Protein AF-S3ZQI8-F1 (afdb_monomer_lite)

pLDDT: mean 77.83, std 14.08, range [47.28, 96.06]

Structure (mmCIF, N/CA/C/O backbone):
data_AF-S3ZQI8-F1
#
_entry.id   AF-S3ZQI8-F1
#
loop_
_atom_site.group_PDB
_atom_site.id
_atom_site.type_symbol
_atom_site.label_atom_id
_atom_site.label_alt_id
_atom_site.label_comp_id
_atom_site.label_asym_id
_atom_site.label_entity_id
_atom_site.label_seq_id
_atom_site.pdbx_PDB_ins_code
_atom_site.Cartn_x
_atom_site.Cartn_y
_atom_site.Cartn_z
_atom_site.occupancy
_atom_site.B_iso_or_equiv
_atom_site.auth_seq_id
_atom_site.auth_comp_id
_atom_site.auth_asym_id
_atom_site.auth_atom_id
_atom_site.pdbx_PDB_model_num
ATOM 1 N N . MET A 1 1 ? 3.360 11.296 4.839 1.00 87.81 1 MET A N 1
ATOM 2 C CA . MET A 1 1 ? 3.467 10.107 5.711 1.00 87.81 1 MET A CA 1
ATOM 3 C C . MET A 1 1 ? 3.517 10.503 7.176 1.00 87.81 1 MET A C 1
ATOM 5 O O . MET A 1 1 ? 2.787 9.906 7.948 1.00 87.81 1 MET A O 1
ATOM 9 N N . ASP A 1 2 ? 4.259 11.548 7.559 1.00 88.12 2 ASP A N 1
ATOM 10 C CA . ASP A 1 2 ? 4.270 12.065 8.942 1.00 88.12 2 ASP A CA 1
ATOM 11 C C . ASP A 1 2 ? 2.871 12.389 9.482 1.00 88.12 2 ASP A C 1
ATOM 13 O O . ASP A 1 2 ? 2.528 12.012 10.598 1.00 88.12 2 ASP A O 1
ATOM 17 N N . ASP A 1 3 ? 2.028 13.015 8.657 1.00 91.12 3 ASP A N 1
ATOM 18 C CA . ASP A 1 3 ? 0.647 13.328 9.031 1.00 91.12 3 ASP A CA 1
ATOM 19 C C . ASP A 1 3 ? -0.200 12.080 9.307 1.00 91.12 3 ASP A C 1
ATOM 21 O O . ASP A 1 3 ? -1.050 12.117 10.197 1.00 91.12 3 ASP A O 1
ATOM 25 N N . LEU A 1 4 ? 0.055 10.981 8.585 1.00 89.88 4 LEU A N 1
ATOM 26 C CA . LEU A 1 4 ? -0.624 9.698 8.775 1.00 89.88 4 LEU A CA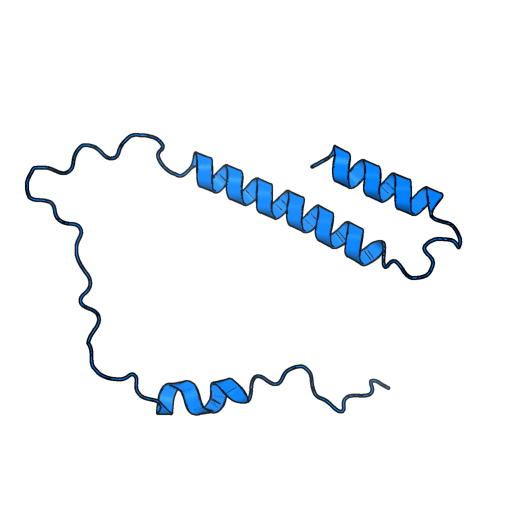 1
ATOM 27 C C . LEU A 1 4 ? -0.199 9.058 10.101 1.00 89.88 4 LEU A C 1
ATOM 29 O O . LEU A 1 4 ? -1.053 8.677 10.891 1.00 89.88 4 LEU A O 1
ATOM 33 N N . VAL A 1 5 ? 1.106 9.022 10.384 1.00 89.62 5 VAL A N 1
ATOM 34 C CA . VAL A 1 5 ? 1.638 8.517 11.663 1.00 89.62 5 VAL A CA 1
ATOM 35 C C . VAL A 1 5 ? 1.059 9.322 12.831 1.00 89.62 5 VAL A C 1
ATOM 37 O O . VAL A 1 5 ? 0.481 8.767 13.761 1.00 89.62 5 VAL A O 1
ATOM 40 N N . ARG A 1 6 ? 1.088 10.656 12.727 1.00 90.69 6 ARG A N 1
ATOM 41 C CA . ARG A 1 6 ? 0.535 11.558 13.745 1.00 90.69 6 ARG A CA 1
ATOM 42 C C . ARG A 1 6 ? -0.968 11.367 13.962 1.00 90.69 6 ARG A C 1
ATOM 44 O O . ARG A 1 6 ? -1.435 11.501 15.094 1.00 90.69 6 ARG A O 1
ATOM 51 N N . THR A 1 7 ? -1.736 11.110 12.901 1.00 92.25 7 THR A N 1
ATOM 52 C CA . THR A 1 7 ? -3.181 10.859 13.023 1.00 92.25 7 THR A CA 1
ATOM 53 C C . THR A 1 7 ? -3.465 9.488 13.620 1.00 92.25 7 THR A C 1
ATOM 55 O O . THR A 1 7 ? -4.330 9.414 14.486 1.00 92.25 7 THR A O 1
ATOM 58 N N . VAL A 1 8 ? -2.711 8.444 13.266 1.00 90.25 8 VAL A N 1
ATOM 59 C CA . VAL A 1 8 ? -2.812 7.122 13.910 1.00 90.25 8 VAL A CA 1
ATOM 60 C C . VAL A 1 8 ? -2.538 7.218 15.410 1.00 90.25 8 VAL A C 1
ATOM 62 O O . VAL A 1 8 ? -3.377 6.782 16.196 1.00 90.25 8 VAL A O 1
ATOM 65 N N . ASP A 1 9 ? -1.464 7.897 15.820 1.00 87.62 9 ASP A N 1
ATOM 66 C CA . ASP A 1 9 ? -1.159 8.102 17.242 1.00 87.62 9 ASP A CA 1
ATOM 67 C C . ASP A 1 9 ? -2.270 8.888 17.963 1.00 87.62 9 ASP A C 1
ATOM 69 O O . ASP A 1 9 ? -2.557 8.687 19.144 1.00 87.62 9 ASP A O 1
ATOM 73 N N . GLN A 1 10 ? -2.895 9.844 17.271 1.00 88.81 10 GLN A N 1
ATOM 74 C CA . GLN A 1 10 ? -3.991 10.631 17.830 1.00 88.81 10 GLN A CA 1
ATOM 75 C C . GLN A 1 10 ? -5.281 9.817 17.964 1.00 88.81 10 GLN A C 1
ATOM 77 O O . GLN A 1 10 ? -6.017 10.025 18.930 1.00 88.81 10 GLN A O 1
ATOM 82 N N . VAL A 1 11 ? -5.552 8.921 17.015 1.00 89.44 11 VAL A N 1
ATOM 83 C CA . VAL A 1 11 ? -6.689 8.001 17.064 1.00 89.44 11 VAL A CA 1
ATOM 84 C C . VAL A 1 11 ? -6.481 6.993 18.187 1.00 89.44 11 VAL A C 1
ATOM 86 O O . VAL A 1 11 ? -7.373 6.876 19.017 1.00 89.44 11 VAL A O 1
ATOM 89 N N . GLU A 1 12 ? -5.304 6.373 18.304 1.00 84.38 12 GLU A N 1
ATOM 90 C CA . GLU A 1 12 ? -4.977 5.443 19.398 1.00 84.38 12 GLU A CA 1
ATOM 91 C C . GLU A 1 12 ? -5.223 6.084 20.773 1.00 84.38 12 GLU A C 1
ATOM 93 O O . GLU A 1 12 ? -5.908 5.518 21.623 1.00 84.38 12 GLU A O 1
ATOM 98 N N . ARG A 1 13 ? -4.756 7.324 20.974 1.00 85.12 13 ARG A N 1
ATOM 99 C CA . ARG A 1 13 ? -4.958 8.053 22.238 1.00 85.12 13 ARG A CA 1
ATOM 100 C C . ARG A 1 13 ? -6.420 8.393 22.541 1.00 85.12 13 ARG A C 1
ATOM 102 O O . ARG A 1 13 ? -6.757 8.605 23.703 1.00 85.12 13 ARG A O 1
ATOM 109 N N . ARG A 1 14 ? -7.274 8.511 21.520 1.00 83.94 14 ARG A N 1
ATOM 110 C CA . ARG A 1 14 ? -8.704 8.850 21.659 1.00 83.94 14 ARG A CA 1
ATOM 111 C C . ARG A 1 14 ? -9.615 7.625 21.667 1.00 83.94 14 ARG A C 1
ATOM 113 O O . ARG A 1 14 ? -10.772 7.752 22.047 1.00 83.94 14 ARG A O 1
ATOM 120 N N . ALA A 1 15 ? -9.097 6.475 21.245 1.00 72.50 15 ALA A N 1
ATOM 121 C CA . ALA A 1 15 ? -9.875 5.331 20.799 1.00 72.50 15 ALA A CA 1
ATOM 122 C C . ALA A 1 15 ? -10.751 4.665 21.872 1.00 72.50 15 ALA A C 1
ATOM 124 O O . ALA A 1 15 ? -11.775 4.090 21.512 1.00 72.50 15 ALA A O 1
ATOM 125 N N . GLY A 1 16 ? -10.422 4.767 23.166 1.00 70.56 16 GLY A N 1
ATOM 126 C CA . GLY A 1 16 ? -11.271 4.247 24.251 1.00 70.56 16 GLY A CA 1
ATOM 127 C C . GLY A 1 16 ? -11.832 2.833 23.992 1.00 70.56 16 GLY A C 1
ATOM 128 O O . GLY A 1 16 ? -11.196 2.006 23.346 1.00 70.56 16 GLY A O 1
ATOM 129 N N . ALA A 1 17 ? -13.042 2.544 24.486 1.00 62.91 17 ALA A N 1
ATOM 130 C CA . ALA A 1 17 ? -13.717 1.255 24.278 1.00 62.91 17 ALA A CA 1
ATOM 131 C C . ALA A 1 17 ? -14.355 1.088 22.878 1.00 62.91 17 ALA A C 1
ATOM 133 O O . ALA A 1 17 ? -14.683 -0.034 22.499 1.00 62.91 17 ALA A O 1
ATOM 134 N N . GLU A 1 18 ? -14.524 2.167 22.099 1.00 66.50 18 GLU A N 1
ATOM 135 C CA . GLU A 1 18 ? -15.185 2.125 20.778 1.00 66.50 18 GLU A CA 1
ATOM 136 C C . GLU A 1 18 ? -14.376 1.368 19.716 1.00 66.50 18 GLU A C 1
ATOM 138 O O . GLU A 1 18 ? -14.932 0.876 18.737 1.00 66.50 18 GLU A O 1
ATOM 143 N N . LEU A 1 19 ? -13.067 1.228 19.924 1.00 70.38 19 LEU A N 1
ATOM 144 C CA . LEU A 1 19 ? -12.144 0.560 19.004 1.00 70.38 19 LEU A CA 1
ATOM 145 C C . LEU A 1 19 ? -11.463 -0.653 19.654 1.00 70.38 19 LEU A C 1
ATOM 147 O O . LEU A 1 19 ? -10.377 -1.044 19.237 1.00 70.38 19 LEU A O 1
ATOM 151 N N . ALA A 1 20 ? -12.107 -1.289 20.641 1.00 66.50 20 ALA A N 1
ATOM 152 C CA . ALA A 1 20 ? -11.567 -2.432 21.394 1.00 66.50 20 ALA A CA 1
ATOM 153 C C . ALA A 1 20 ? -11.148 -3.652 20.535 1.00 66.50 20 ALA A C 1
ATOM 155 O O . ALA A 1 20 ? -10.490 -4.557 21.041 1.00 66.50 20 ALA A O 1
ATOM 156 N N . GLY A 1 21 ? -11.507 -3.683 19.246 1.00 72.94 21 GLY A N 1
ATOM 157 C CA . GLY A 1 21 ? -11.089 -4.707 18.280 1.00 72.94 21 GLY A CA 1
ATOM 158 C C . GLY A 1 21 ? -9.946 -4.300 17.341 1.00 72.94 21 GLY A C 1
ATOM 159 O O . GLY A 1 21 ? -9.549 -5.105 16.501 1.00 72.94 21 GLY A O 1
ATOM 160 N N . VAL A 1 22 ? -9.429 -3.072 17.435 1.00 84.50 22 VAL A N 1
ATOM 161 C CA . VAL A 1 22 ? -8.352 -2.583 16.564 1.00 84.50 22 VAL A CA 1
ATOM 162 C C . VAL A 1 22 ? -6.996 -2.803 17.223 1.00 84.50 22 VAL A C 1
ATOM 164 O O . VAL A 1 22 ? -6.714 -2.285 18.302 1.00 84.50 22 VAL A O 1
ATOM 167 N N . ASP A 1 23 ? -6.122 -3.537 16.534 1.00 88.31 23 ASP A N 1
ATOM 168 C CA . ASP A 1 23 ? -4.730 -3.707 16.945 1.00 88.31 23 ASP A CA 1
ATOM 169 C C . ASP A 1 23 ? -3.899 -2.481 16.539 1.00 88.31 23 ASP A C 1
ATOM 171 O O . ASP A 1 23 ? -3.240 -2.455 15.496 1.00 88.31 23 ASP A O 1
ATOM 175 N N . PHE A 1 24 ? -3.929 -1.441 17.373 1.00 86.81 24 PHE A N 1
ATOM 176 C CA . PHE A 1 24 ? -3.149 -0.222 17.150 1.00 86.81 24 PHE A CA 1
ATOM 177 C C . PHE A 1 24 ? -1.638 -0.468 17.110 1.00 86.81 24 PHE A C 1
ATOM 179 O O . PHE A 1 24 ? -0.929 0.258 16.411 1.00 86.81 24 PHE A O 1
ATOM 186 N N . ARG A 1 25 ? -1.132 -1.525 17.766 1.00 88.06 25 ARG A N 1
ATOM 187 C CA . ARG A 1 25 ? 0.293 -1.878 17.670 1.00 88.06 25 ARG A CA 1
ATOM 188 C C . ARG A 1 25 ? 0.644 -2.306 16.252 1.00 88.06 25 ARG A C 1
ATOM 190 O O . ARG A 1 25 ? 1.658 -1.848 15.725 1.00 88.06 25 ARG A O 1
ATOM 197 N N . ARG A 1 26 ? -0.209 -3.127 15.634 1.00 91.69 26 ARG A N 1
ATOM 198 C CA . ARG A 1 26 ? -0.066 -3.529 14.231 1.00 91.69 26 ARG A CA 1
ATOM 199 C C . ARG A 1 26 ? -0.243 -2.350 13.281 1.00 91.69 26 ARG A C 1
ATOM 201 O O . ARG A 1 26 ? 0.615 -2.147 12.434 1.00 91.69 26 ARG A O 1
ATOM 208 N N . VAL A 1 27 ? -1.284 -1.536 13.463 1.00 92.25 27 VAL A N 1
ATOM 209 C CA . VAL A 1 27 ? -1.523 -0.355 12.611 1.00 92.25 27 VAL A CA 1
ATOM 210 C C . VAL A 1 27 ? -0.316 0.586 12.627 1.00 92.25 27 VAL A C 1
ATOM 212 O O . VAL A 1 27 ? 0.127 1.030 11.572 1.00 92.25 27 VAL A O 1
ATOM 215 N N . ARG A 1 28 ? 0.267 0.842 13.804 1.00 89.69 28 ARG A N 1
ATOM 216 C CA . ARG A 1 28 ? 1.462 1.683 13.936 1.00 89.69 28 ARG A CA 1
ATOM 217 C C . ARG A 1 28 ? 2.670 1.083 13.212 1.00 89.69 28 ARG A C 1
ATOM 219 O O . ARG A 1 28 ? 3.352 1.795 12.476 1.00 89.69 28 ARG A O 1
ATOM 226 N N . MET A 1 29 ? 2.912 -0.218 13.390 1.00 92.81 29 MET A N 1
ATOM 227 C CA . MET A 1 29 ? 3.986 -0.941 12.699 1.00 92.81 29 MET A CA 1
ATOM 228 C C . MET A 1 29 ? 3.823 -0.866 11.176 1.00 92.81 29 MET A C 1
ATOM 230 O O . MET A 1 29 ? 4.774 -0.523 10.479 1.00 92.81 29 MET A O 1
ATOM 234 N N . ASP A 1 30 ? 2.611 -1.100 10.671 1.00 94.56 30 ASP A N 1
ATOM 235 C CA . ASP A 1 30 ? 2.308 -1.057 9.240 1.00 94.56 30 ASP A CA 1
ATOM 236 C C . ASP A 1 30 ? 2.498 0.361 8.671 1.00 94.56 30 ASP A C 1
ATOM 238 O O . ASP A 1 30 ? 3.039 0.525 7.575 1.00 94.56 30 ASP A O 1
ATOM 242 N N . THR A 1 31 ? 2.121 1.410 9.416 1.00 95.31 31 THR A N 1
ATOM 243 C CA . THR A 1 31 ? 2.357 2.796 8.977 1.00 95.31 31 THR A CA 1
ATOM 244 C C . THR A 1 31 ? 3.831 3.187 8.939 1.00 95.31 31 THR A C 1
ATOM 246 O O . THR A 1 31 ? 4.229 3.920 8.031 1.00 95.31 31 THR A O 1
ATOM 249 N N . GLU A 1 32 ? 4.646 2.694 9.875 1.00 92.88 32 GLU A N 1
ATOM 250 C CA . GLU A 1 32 ? 6.094 2.929 9.853 1.00 92.88 32 GLU A CA 1
ATOM 251 C C . GLU A 1 32 ? 6.745 2.176 8.688 1.00 92.88 32 GLU A C 1
ATOM 253 O O . GLU A 1 32 ? 7.482 2.759 7.896 1.00 92.88 32 GLU A O 1
ATOM 258 N N . HIS A 1 33 ? 6.374 0.910 8.495 1.00 94.88 33 HIS A N 1
ATOM 259 C CA . HIS A 1 33 ? 6.858 0.112 7.372 1.00 94.88 33 HIS A CA 1
ATOM 260 C C . HIS A 1 33 ? 6.493 0.738 6.015 1.00 94.88 33 HIS A C 1
ATOM 262 O O . HIS A 1 33 ? 7.298 0.758 5.080 1.00 94.88 33 HIS A O 1
ATOM 268 N N . LEU A 1 34 ? 5.292 1.312 5.890 1.00 96.06 34 LEU A N 1
ATOM 269 C CA . LEU A 1 34 ? 4.884 2.038 4.688 1.00 96.06 34 LEU A CA 1
ATOM 270 C C . LEU A 1 34 ? 5.713 3.313 4.469 1.00 96.06 34 LEU A C 1
ATOM 272 O O . LEU A 1 34 ? 6.061 3.631 3.329 1.00 96.06 34 LEU A O 1
ATOM 276 N N . ARG A 1 35 ? 6.036 4.051 5.540 1.00 95.44 35 ARG A N 1
ATOM 277 C CA . ARG A 1 35 ? 6.917 5.227 5.475 1.00 95.44 35 ARG A CA 1
ATOM 278 C C . ARG A 1 35 ? 8.284 4.838 4.912 1.00 95.44 35 ARG A C 1
ATOM 280 O O . ARG A 1 35 ? 8.756 5.503 3.988 1.00 95.44 35 ARG A O 1
ATOM 287 N N . GLU A 1 36 ? 8.878 3.770 5.435 1.00 95.62 36 GLU A N 1
ATOM 288 C CA . GLU A 1 36 ? 10.165 3.241 4.977 1.00 95.62 36 GLU A CA 1
ATOM 289 C C . GLU A 1 36 ? 10.093 2.775 3.518 1.00 95.62 36 GLU A C 1
ATOM 291 O O . GLU A 1 36 ? 10.887 3.216 2.688 1.00 95.62 36 GLU A O 1
ATOM 296 N N . SER A 1 37 ? 9.075 1.984 3.168 1.00 95.44 37 SER A N 1
ATOM 297 C CA . SER A 1 37 ? 8.865 1.488 1.801 1.00 95.44 37 SER A CA 1
ATOM 298 C C . SER A 1 37 ? 8.763 2.627 0.781 1.00 95.44 37 SER A C 1
ATOM 300 O O . SER A 1 37 ? 9.342 2.563 -0.302 1.00 95.44 37 SER A O 1
ATOM 302 N N . VAL A 1 38 ? 8.062 3.713 1.126 1.00 94.94 38 VAL A N 1
ATOM 303 C CA . VAL A 1 38 ? 7.957 4.892 0.253 1.00 94.94 38 VAL A CA 1
ATOM 304 C C . VAL A 1 38 ? 9.264 5.680 0.192 1.00 94.94 38 VAL A C 1
ATOM 306 O O . VAL A 1 38 ? 9.579 6.233 -0.863 1.00 94.94 38 VAL A O 1
ATOM 309 N N . ALA A 1 39 ? 10.037 5.742 1.277 1.00 94.56 39 ALA A N 1
ATOM 310 C CA . ALA A 1 39 ? 11.362 6.359 1.253 1.00 94.56 39 ALA A CA 1
ATOM 311 C C . ALA A 1 39 ? 12.310 5.596 0.312 1.00 94.56 39 ALA A C 1
ATOM 313 O O . ALA A 1 39 ? 12.934 6.218 -0.549 1.00 94.56 39 ALA A O 1
ATOM 314 N N . LEU A 1 40 ? 12.334 4.262 0.404 1.00 94.56 40 LEU A N 1
ATOM 315 C CA . LEU A 1 40 ? 13.089 3.391 -0.501 1.00 94.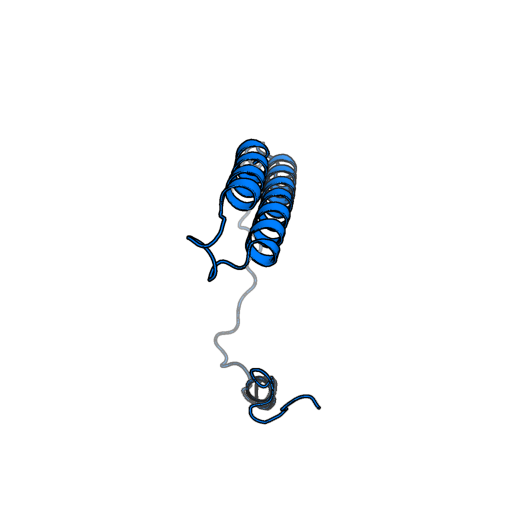56 40 LEU A CA 1
ATOM 316 C C . LEU A 1 40 ? 12.637 3.552 -1.955 1.00 94.56 40 LEU A C 1
ATOM 318 O O . LEU A 1 40 ? 13.471 3.712 -2.842 1.00 94.56 40 LEU A O 1
ATOM 322 N N . LEU A 1 41 ? 11.324 3.591 -2.207 1.00 92.88 41 LEU A N 1
ATOM 323 C CA . LEU A 1 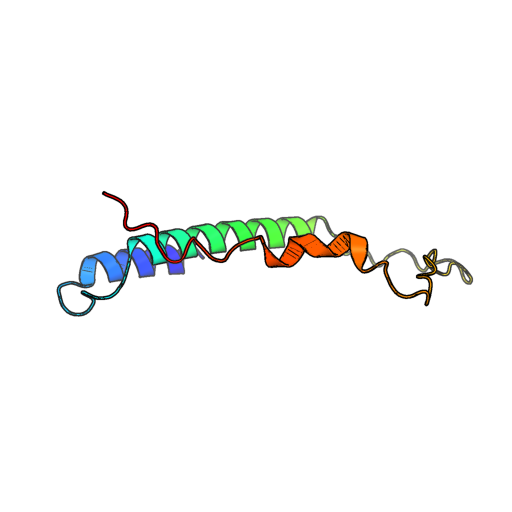41 ? 10.787 3.807 -3.551 1.00 92.88 41 LEU A CA 1
ATOM 324 C C . LEU A 1 41 ? 11.226 5.156 -4.140 1.00 92.88 41 LEU A C 1
ATOM 326 O O . LEU A 1 41 ? 11.568 5.231 -5.316 1.00 92.88 41 LEU A O 1
ATOM 330 N N . ARG A 1 42 ? 11.236 6.230 -3.340 1.00 92.19 42 ARG A N 1
ATOM 331 C CA . ARG A 1 42 ? 11.709 7.553 -3.784 1.00 92.19 42 ARG A CA 1
ATOM 332 C C . ARG A 1 42 ? 13.204 7.566 -4.074 1.00 92.19 42 ARG A C 1
ATOM 334 O O . ARG A 1 42 ? 13.607 8.184 -5.056 1.00 92.19 42 ARG A O 1
ATOM 341 N N . ALA A 1 43 ? 14.004 6.904 -3.242 1.00 90.62 43 ALA A N 1
ATOM 342 C CA . ALA A 1 43 ? 15.432 6.739 -3.492 1.00 90.62 43 ALA A CA 1
ATOM 343 C C . ALA A 1 43 ? 15.655 6.005 -4.823 1.00 90.62 43 ALA A C 1
ATOM 345 O O . ALA A 1 43 ? 16.289 6.551 -5.718 1.00 90.62 43 ALA A O 1
ATOM 346 N N . ALA A 1 44 ? 14.989 4.863 -5.022 1.00 88.94 44 ALA A N 1
ATOM 347 C CA . ALA A 1 44 ? 15.053 4.105 -6.271 1.00 88.94 44 ALA A CA 1
ATOM 348 C C . ALA A 1 44 ? 14.579 4.912 -7.494 1.00 88.94 44 ALA A C 1
ATOM 350 O O . ALA A 1 44 ? 15.170 4.803 -8.566 1.00 88.94 44 ALA A O 1
ATOM 351 N N . ALA A 1 45 ? 13.544 5.746 -7.343 1.00 86.38 45 ALA A N 1
ATOM 352 C CA . ALA A 1 45 ? 13.050 6.635 -8.397 1.00 86.38 45 ALA A CA 1
ATOM 353 C C . ALA A 1 45 ? 14.021 7.786 -8.731 1.00 86.38 45 ALA A C 1
ATOM 355 O O . ALA A 1 45 ? 13.982 8.324 -9.833 1.00 86.38 45 ALA A O 1
ATOM 356 N N . THR A 1 46 ? 14.873 8.178 -7.781 1.00 81.75 46 THR A N 1
ATOM 357 C CA . THR A 1 46 ? 15.896 9.220 -7.971 1.00 81.75 46 THR A CA 1
ATOM 358 C C . THR A 1 46 ? 17.182 8.629 -8.558 1.00 81.75 46 THR A C 1
ATOM 360 O O . THR A 1 46 ? 17.831 9.268 -9.383 1.00 81.75 46 THR A O 1
ATOM 363 N N . ASP A 1 47 ? 17.508 7.391 -8.177 1.00 70.06 47 ASP A N 1
ATOM 364 C CA . ASP A 1 47 ? 18.641 6.617 -8.696 1.00 70.06 47 ASP A CA 1
ATOM 365 C C . ASP A 1 47 ? 18.357 5.993 -10.069 1.00 70.06 47 ASP A C 1
ATOM 367 O O . ASP A 1 47 ? 19.284 5.594 -10.777 1.00 70.06 47 ASP A O 1
ATOM 371 N N . THR A 1 48 ? 17.090 5.931 -10.493 1.00 62.12 48 THR A N 1
ATOM 372 C CA . THR A 1 48 ? 16.777 5.647 -11.894 1.00 62.12 48 THR A CA 1
ATOM 373 C C . THR A 1 48 ? 17.170 6.872 -12.716 1.00 62.12 48 THR A C 1
ATOM 375 O O . THR A 1 48 ? 16.607 7.950 -12.505 1.00 62.12 48 THR A O 1
ATOM 378 N N . PRO A 1 49 ? 18.115 6.758 -13.670 1.00 58.28 49 PRO A N 1
ATOM 379 C CA . PRO A 1 49 ? 18.459 7.881 -14.522 1.00 58.28 49 PRO A CA 1
ATOM 380 C C . PRO A 1 49 ? 17.203 8.307 -15.290 1.00 58.2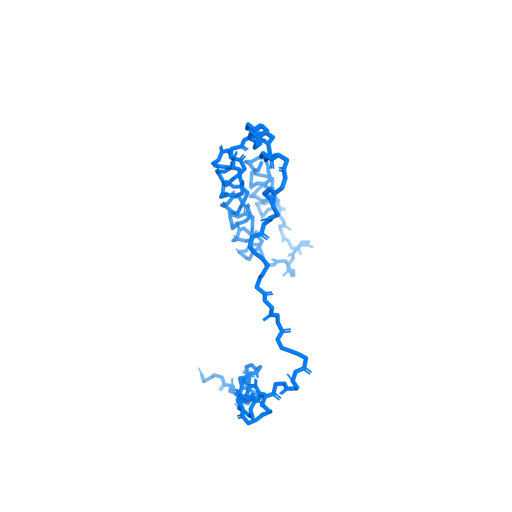8 49 PRO A C 1
ATOM 382 O O . PRO A 1 49 ? 16.791 7.668 -16.249 1.00 58.28 49 PRO A O 1
ATOM 385 N N . THR A 1 50 ? 16.611 9.427 -14.868 1.00 55.84 50 THR A N 1
ATOM 386 C CA . THR A 1 50 ? 15.536 10.144 -15.582 1.00 55.84 50 THR A CA 1
ATOM 387 C C . THR A 1 50 ? 16.080 10.831 -16.844 1.00 55.84 50 THR A C 1
ATOM 389 O O . THR A 1 50 ? 15.362 11.507 -17.576 1.00 55.84 50 THR A O 1
ATOM 392 N N . SER A 1 51 ? 17.370 10.652 -17.139 1.00 55.78 51 SER A N 1
ATOM 393 C CA . SER A 1 51 ? 17.892 10.959 -18.457 1.00 55.78 51 SER A CA 1
ATOM 394 C C . SER A 1 51 ? 17.221 10.006 -19.445 1.00 55.78 51 SER A C 1
ATOM 396 O O . SER A 1 51 ? 17.274 8.795 -19.210 1.00 55.78 51 SER A O 1
ATOM 398 N N . PRO A 1 52 ? 16.616 10.490 -20.548 1.00 57.31 52 PRO A N 1
ATOM 399 C CA . PRO A 1 52 ? 16.282 9.590 -21.638 1.00 57.31 52 PRO A CA 1
ATOM 400 C C . PRO A 1 52 ? 17.557 8.807 -21.936 1.00 57.31 52 PRO A C 1
ATOM 402 O O . PRO A 1 52 ? 18.620 9.408 -22.130 1.00 57.31 52 PRO A O 1
ATOM 405 N N . SER A 1 53 ? 17.468 7.476 -21.856 1.00 61.69 53 SER A N 1
ATOM 406 C CA . SER A 1 53 ? 18.550 6.610 -22.308 1.00 61.69 53 SER A CA 1
ATOM 407 C C . SER A 1 53 ? 18.975 7.156 -23.674 1.00 61.69 53 SER A C 1
ATOM 409 O O . SER A 1 53 ? 18.079 7.418 -24.492 1.00 61.69 53 SER A O 1
ATOM 411 N N . PRO A 1 54 ? 20.269 7.467 -23.896 1.00 64.62 54 PRO A N 1
ATOM 412 C CA . PRO A 1 54 ? 20.703 8.019 -25.172 1.00 64.62 54 PRO A CA 1
ATOM 413 C C . PRO A 1 54 ? 20.110 7.142 -26.275 1.00 64.62 54 PRO A C 1
ATOM 415 O O . PRO A 1 54 ? 20.111 5.919 -26.102 1.00 64.62 54 PRO A O 1
ATOM 418 N N . PRO A 1 55 ? 19.530 7.732 -27.340 1.00 63.22 55 PRO A N 1
ATOM 419 C CA . PRO A 1 55 ? 18.832 6.959 -28.352 1.00 63.22 55 PRO A CA 1
ATOM 420 C C . PRO A 1 55 ? 19.748 5.822 -28.778 1.00 63.22 55 PRO A C 1
ATOM 422 O O . PRO A 1 55 ? 20.872 6.064 -29.227 1.00 63.22 55 PRO A O 1
ATOM 425 N N . ALA A 1 56 ? 19.286 4.593 -28.535 1.00 65.06 56 ALA A N 1
ATOM 426 C CA . ALA A 1 56 ? 20.036 3.403 -28.880 1.00 65.06 56 ALA A CA 1
ATOM 427 C C . ALA A 1 56 ? 20.458 3.555 -30.350 1.00 65.06 56 ALA A C 1
ATOM 429 O O . ALA A 1 56 ? 19.613 3.935 -31.173 1.00 65.06 56 ALA A O 1
ATOM 430 N N . PRO A 1 57 ? 21.744 3.349 -30.693 1.00 70.50 57 PRO A N 1
ATOM 431 C CA . PRO A 1 57 ? 22.181 3.487 -32.072 1.00 70.50 57 PRO A CA 1
ATOM 432 C C . PRO A 1 57 ? 21.274 2.620 -32.952 1.00 70.50 57 PRO A C 1
ATOM 434 O O . PRO A 1 57 ? 20.872 1.539 -32.509 1.00 70.50 57 PRO A O 1
ATOM 437 N N . PRO A 1 58 ? 20.897 3.073 -34.160 1.00 61.00 58 PRO A N 1
ATOM 438 C CA . PRO A 1 58 ? 19.985 2.325 -35.017 1.00 61.00 58 PRO A CA 1
ATOM 439 C C . PRO A 1 58 ? 20.523 0.900 -35.221 1.00 61.00 58 PRO A C 1
ATOM 441 O O . PRO A 1 58 ? 21.532 0.703 -35.890 1.00 61.00 58 PRO A O 1
ATOM 444 N N . GLY A 1 59 ? 19.876 -0.083 -34.580 1.00 64.44 59 GLY A N 1
ATOM 445 C CA . GLY A 1 59 ? 20.299 -1.489 -34.574 1.00 64.44 59 GLY A CA 1
ATOM 446 C C . GLY A 1 59 ? 20.651 -2.094 -33.207 1.00 64.44 59 GLY A C 1
ATOM 447 O O . GLY A 1 59 ? 20.702 -3.318 -33.110 1.00 64.44 59 GLY A O 1
ATOM 448 N N . ALA A 1 60 ? 20.823 -1.302 -32.143 1.00 68.00 60 ALA A N 1
ATOM 449 C CA . ALA A 1 60 ? 21.013 -1.820 -30.785 1.00 68.00 60 ALA A CA 1
ATOM 450 C C . ALA A 1 60 ? 19.681 -2.328 -30.215 1.00 68.00 60 ALA A C 1
ATOM 452 O O . ALA A 1 60 ? 18.972 -1.638 -29.482 1.00 68.00 60 ALA A O 1
ATOM 453 N N . ARG A 1 61 ? 19.316 -3.553 -30.599 1.00 71.06 61 ARG A N 1
ATOM 454 C CA . ARG A 1 61 ? 18.283 -4.314 -29.896 1.00 71.06 61 ARG A CA 1
ATOM 455 C C . ARG A 1 61 ? 18.845 -4.698 -28.523 1.00 71.06 61 ARG A C 1
ATOM 457 O O . ARG A 1 61 ? 20.009 -5.096 -28.467 1.00 71.06 61 ARG A O 1
ATOM 464 N N . PRO A 1 62 ? 18.057 -4.588 -27.439 1.00 75.19 62 PRO A N 1
ATOM 465 C CA . PRO A 1 62 ? 18.442 -5.152 -26.152 1.00 75.19 62 PRO A CA 1
ATOM 466 C C . PRO A 1 62 ? 18.855 -6.612 -26.336 1.00 75.19 62 PRO A C 1
ATOM 468 O O . PRO A 1 62 ? 18.262 -7.312 -27.161 1.00 75.19 62 PRO A O 1
ATOM 471 N N . GLU A 1 63 ? 19.860 -7.066 -25.591 1.00 79.12 63 GLU A N 1
ATOM 472 C CA . GLU A 1 63 ? 20.219 -8.480 -25.575 1.00 79.12 63 GLU A CA 1
ATOM 473 C C . GLU A 1 63 ? 19.011 -9.274 -25.065 1.00 79.12 63 GLU A C 1
ATOM 475 O O . GLU A 1 63 ? 18.598 -9.153 -23.912 1.00 79.12 63 GLU A O 1
ATOM 480 N N . LEU A 1 64 ? 18.375 -10.017 -25.970 1.00 82.75 64 LEU A N 1
ATOM 481 C CA . LEU A 1 64 ? 17.222 -10.838 -25.642 1.00 82.75 64 LEU A CA 1
ATOM 482 C C . LEU A 1 64 ? 17.729 -12.174 -25.114 1.00 82.75 64 LEU A C 1
ATOM 484 O O . LEU A 1 64 ? 18.343 -12.951 -25.847 1.00 82.75 64 LEU A O 1
ATOM 488 N N . VAL A 1 65 ? 17.428 -12.461 -23.853 1.00 85.19 65 VAL A N 1
ATOM 489 C CA . VAL A 1 65 ? 17.621 -13.798 -23.299 1.00 85.19 65 VAL A CA 1
ATOM 490 C C . VAL A 1 65 ? 16.524 -14.695 -23.867 1.00 85.19 65 VAL A C 1
ATOM 492 O O . VAL A 1 65 ? 15.337 -14.446 -23.665 1.00 85.19 65 VAL A O 1
ATOM 495 N N . THR A 1 66 ? 16.916 -15.728 -24.613 1.00 86.81 66 THR A N 1
ATOM 496 C CA . THR A 1 66 ? 15.967 -16.714 -25.145 1.00 86.81 66 THR A CA 1
ATOM 497 C C . THR A 1 66 ? 15.503 -17.605 -24.000 1.00 86.81 66 THR A C 1
ATOM 499 O O . THR A 1 66 ? 16.301 -18.365 -23.453 1.00 86.81 66 THR A O 1
ATOM 502 N N . ILE A 1 67 ? 14.226 -17.507 -23.632 1.00 85.12 67 ILE A N 1
ATOM 503 C CA . ILE A 1 67 ? 13.604 -18.445 -22.694 1.00 85.12 67 ILE A CA 1
ATOM 504 C C . ILE A 1 67 ? 13.244 -19.708 -23.487 1.00 85.12 67 ILE A C 1
ATOM 506 O O . ILE A 1 67 ? 12.525 -19.593 -24.480 1.00 85.12 67 ILE A O 1
ATOM 510 N N . PRO A 1 68 ? 13.745 -20.896 -23.110 1.00 87.44 68 PRO A N 1
ATOM 511 C CA . PRO A 1 68 ? 13.363 -22.134 -23.776 1.00 87.44 68 PRO A CA 1
ATOM 512 C C . PRO A 1 68 ? 11.866 -22.422 -23.603 1.00 87.44 68 PRO A C 1
ATOM 514 O O . PRO A 1 68 ? 11.359 -22.360 -22.487 1.00 87.44 68 PRO A O 1
ATOM 517 N N . ASP A 1 69 ? 11.193 -22.842 -24.677 1.00 87.88 69 ASP A N 1
ATOM 518 C CA . ASP A 1 69 ? 9.804 -23.340 -24.628 1.00 87.88 69 ASP A CA 1
ATOM 519 C C . ASP A 1 69 ? 9.691 -24.741 -23.988 1.00 87.88 69 ASP A C 1
ATOM 521 O O . ASP A 1 69 ? 8.606 -25.319 -23.892 1.00 87.88 69 ASP A O 1
ATOM 525 N N . THR A 1 70 ? 10.817 -25.327 -23.569 1.00 90.38 70 THR A N 1
ATOM 526 C CA . THR A 1 70 ? 10.846 -26.620 -22.887 1.00 90.38 70 THR A CA 1
ATOM 527 C C . THR A 1 70 ? 10.128 -26.501 -21.542 1.00 90.38 70 THR A C 1
ATOM 529 O O . THR A 1 70 ? 10.485 -25.630 -20.746 1.00 90.38 70 THR A O 1
ATOM 532 N N . PRO A 1 71 ? 9.158 -27.386 -21.242 1.00 88.50 71 PRO A N 1
ATOM 533 C CA . PRO A 1 71 ? 8.518 -27.413 -19.936 1.00 88.50 71 PRO A CA 1
ATOM 534 C C . PRO A 1 71 ? 9.559 -27.499 -18.819 1.00 88.50 71 PRO A C 1
ATOM 536 O O . PRO A 1 71 ? 10.492 -28.299 -18.900 1.00 88.50 71 PRO A O 1
ATOM 539 N N . TYR A 1 72 ? 9.381 -26.698 -17.768 1.00 81.94 72 TYR A N 1
ATOM 540 C CA . TYR A 1 72 ? 10.216 -26.792 -16.577 1.00 81.94 72 TYR A CA 1
ATOM 541 C C . TYR A 1 72 ? 10.157 -28.202 -15.982 1.00 81.94 72 TYR A C 1
ATOM 543 O O . TYR A 1 72 ? 9.102 -28.846 -15.964 1.00 81.94 72 TYR A O 1
ATOM 551 N N . ASP A 1 73 ? 11.297 -28.668 -15.477 1.00 87.81 73 ASP A N 1
ATOM 552 C CA . ASP A 1 73 ? 11.368 -29.932 -14.760 1.00 87.81 73 ASP A CA 1
ATOM 553 C C . ASP A 1 73 ? 10.557 -29.830 -13.462 1.00 87.81 73 ASP A C 1
ATOM 555 O O . ASP A 1 73 ? 10.890 -29.072 -12.550 1.00 87.81 73 ASP A O 1
ATOM 559 N N . ARG A 1 74 ? 9.469 -30.601 -13.393 1.00 81.12 74 ARG A N 1
ATOM 560 C CA . ARG A 1 74 ? 8.557 -30.624 -12.243 1.00 81.12 74 ARG A CA 1
ATOM 561 C C . ARG A 1 74 ? 9.217 -31.184 -10.987 1.00 81.12 74 ARG A C 1
ATOM 563 O O . ARG A 1 74 ? 8.752 -30.878 -9.896 1.00 81.12 74 ARG A O 1
ATOM 570 N N . SER A 1 75 ? 10.290 -31.968 -11.125 1.00 82.69 75 SER A N 1
ATOM 571 C CA . SER A 1 75 ? 11.012 -32.516 -9.975 1.00 82.69 75 SER A CA 1
ATOM 572 C C . SER A 1 75 ? 11.650 -31.420 -9.113 1.00 82.69 75 SER A C 1
ATOM 574 O O . SER A 1 75 ? 11.727 -31.591 -7.898 1.00 82.69 75 SER A O 1
ATOM 576 N N . LEU A 1 76 ? 11.987 -30.268 -9.713 1.00 81.25 76 LEU A N 1
ATOM 577 C CA . LEU A 1 76 ? 12.545 -29.090 -9.034 1.00 81.25 76 LEU A CA 1
ATOM 578 C C . LEU A 1 76 ? 11.554 -28.362 -8.105 1.00 81.25 76 LEU A C 1
ATOM 580 O O . LEU A 1 76 ? 11.969 -27.451 -7.402 1.00 81.25 76 LEU A O 1
ATOM 584 N N . TRP A 1 77 ? 10.267 -28.730 -8.120 1.00 76.69 77 TRP A N 1
ATOM 585 C CA . TRP A 1 77 ? 9.188 -28.044 -7.389 1.00 76.69 77 TRP A CA 1
ATOM 586 C C . TRP A 1 77 ? 8.348 -29.015 -6.542 1.00 76.69 77 TRP A C 1
ATOM 588 O O . TRP A 1 77 ? 7.220 -28.712 -6.165 1.00 76.69 77 TRP A O 1
ATOM 598 N N . THR A 1 78 ? 8.869 -30.220 -6.285 1.00 74.44 78 THR A N 1
ATOM 599 C CA . THR A 1 78 ? 8.119 -31.315 -5.634 1.00 74.44 78 THR A CA 1
ATOM 600 C C . THR A 1 78 ? 7.886 -31.071 -4.138 1.00 74.44 78 THR A C 1
ATOM 602 O O . THR A 1 78 ? 6.932 -31.594 -3.572 1.00 74.44 78 THR A O 1
ATOM 605 N N . ASP A 1 79 ? 8.747 -30.286 -3.495 1.00 66.88 79 ASP A N 1
ATOM 606 C CA . ASP A 1 79 ? 8.711 -29.934 -2.070 1.00 66.88 79 ASP A CA 1
ATOM 607 C C . ASP A 1 79 ? 8.180 -28.513 -1.812 1.00 66.88 79 ASP A C 1
ATOM 609 O O . ASP A 1 79 ? 8.010 -28.121 -0.661 1.00 66.88 79 ASP A O 1
ATOM 613 N N . SER A 1 80 ? 7.858 -27.753 -2.867 1.00 64.75 80 SER A N 1
ATOM 614 C CA . SER A 1 80 ? 7.373 -26.371 -2.749 1.00 64.75 80 SER A CA 1
ATOM 615 C C . SER A 1 80 ? 6.005 -26.266 -2.054 1.00 64.75 80 SER A C 1
ATOM 617 O O . SER A 1 80 ? 5.682 -25.220 -1.499 1.00 64.75 80 SER A O 1
ATOM 619 N N . ASP A 1 81 ? 5.222 -27.350 -2.033 1.00 63.06 81 ASP A N 1
ATOM 620 C CA . ASP A 1 81 ? 3.941 -27.433 -1.316 1.00 63.06 81 ASP A CA 1
ATOM 621 C C . ASP A 1 81 ? 4.102 -27.769 0.188 1.00 63.06 81 ASP A C 1
ATOM 623 O O . ASP A 1 81 ? 3.136 -27.644 0.945 1.00 63.06 81 ASP A O 1
ATOM 627 N N . ASP A 1 82 ? 5.298 -28.193 0.633 1.00 59.56 82 ASP A N 1
ATOM 628 C CA . ASP A 1 82 ? 5.611 -28.527 2.040 1.00 59.56 82 ASP A CA 1
ATOM 629 C C . ASP A 1 82 ? 6.188 -27.330 2.821 1.00 59.56 82 ASP A C 1
ATOM 631 O O . ASP A 1 82 ? 6.492 -27.420 4.014 1.00 59.56 82 ASP A O 1
ATOM 635 N N . GLU A 1 83 ? 6.249 -26.148 2.195 1.00 61.03 83 GLU A N 1
ATOM 636 C CA . GLU A 1 83 ? 6.319 -24.877 2.919 1.00 61.03 83 GLU A CA 1
ATOM 637 C C . GLU A 1 83 ? 4.953 -24.586 3.556 1.00 61.03 83 GLU A C 1
ATOM 639 O O . GLU A 1 83 ? 4.175 -23.720 3.150 1.00 61.03 83 GLU A O 1
ATOM 644 N N . GLY A 1 84 ? 4.643 -25.389 4.573 1.00 57.41 84 GLY A N 1
ATOM 645 C CA . GLY A 1 84 ? 3.406 -25.348 5.321 1.00 57.41 84 GLY A CA 1
ATOM 646 C C . GLY A 1 84 ? 3.092 -23.940 5.815 1.00 57.41 84 GLY A C 1
ATOM 647 O O . GLY A 1 84 ? 3.730 -23.416 6.732 1.00 57.41 84 GLY A O 1
ATOM 648 N N . LEU A 1 85 ? 2.008 -23.385 5.268 1.00 54.31 85 LEU A N 1
ATOM 649 C CA . LEU A 1 85 ? 1.105 -22.480 5.973 1.00 54.31 85 LEU A CA 1
ATOM 650 C C . LEU A 1 85 ? 1.031 -22.939 7.434 1.00 54.31 85 LEU A C 1
ATOM 652 O O . LEU A 1 85 ? 0.636 -24.078 7.684 1.00 54.31 85 LEU A O 1
ATOM 656 N N . GLY A 1 86 ? 1.482 -22.074 8.349 1.00 53.38 86 GLY A N 1
ATOM 657 C CA . GLY A 1 86 ? 1.766 -22.359 9.757 1.00 53.38 86 GLY A CA 1
ATOM 658 C C . GLY A 1 86 ? 1.068 -23.595 10.324 1.00 53.38 86 GLY A C 1
ATOM 659 O O . GLY A 1 86 ? -0.158 -23.669 10.327 1.00 53.38 86 GLY A O 1
ATOM 660 N N . ALA A 1 87 ? 1.879 -24.546 10.797 1.00 52.00 87 ALA A N 1
ATOM 661 C CA . ALA A 1 87 ? 1.482 -25.788 11.455 1.00 52.00 87 ALA A CA 1
ATOM 662 C C . ALA A 1 87 ? 0.058 -25.742 12.041 1.00 52.00 87 ALA A C 1
ATOM 664 O O . ALA A 1 87 ? -0.179 -25.091 13.061 1.00 52.00 87 ALA A O 1
ATOM 665 N N . ARG A 1 88 ? -0.875 -26.473 11.414 1.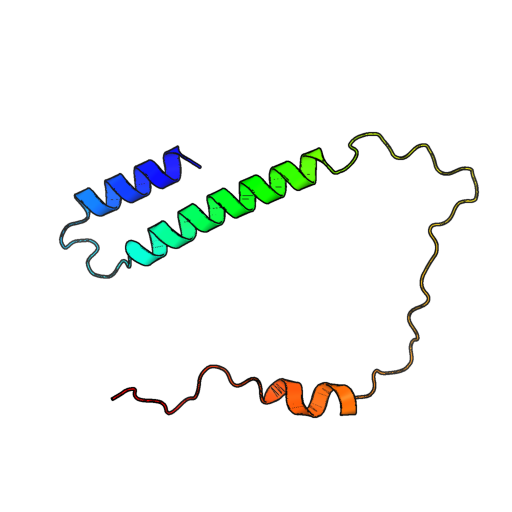00 55.16 88 ARG A N 1
ATOM 666 C CA . ARG A 1 88 ? -2.297 -26.522 11.796 1.00 55.16 88 ARG A CA 1
ATOM 667 C C . ARG A 1 88 ? -2.573 -27.048 13.213 1.00 55.16 88 ARG A C 1
ATOM 669 O O . ARG A 1 88 ? -3.714 -26.967 13.638 1.00 55.16 88 ARG A O 1
ATOM 676 N N . ASP A 1 89 ? -1.560 -27.494 13.963 1.00 55.34 89 ASP A N 1
ATOM 677 C CA . ASP A 1 89 ? -1.739 -28.088 15.296 1.00 55.34 89 ASP A CA 1
ATOM 678 C C . ASP A 1 89 ? -0.671 -27.719 16.344 1.00 55.34 89 ASP A C 1
ATOM 680 O O . ASP A 1 89 ? -0.457 -28.454 17.308 1.00 55.34 89 ASP A O 1
ATOM 684 N N . ARG A 1 90 ? -0.005 -26.560 16.244 1.00 57.16 90 ARG A N 1
ATOM 685 C CA . ARG A 1 90 ? 0.791 -26.065 17.387 1.00 57.16 90 ARG A CA 1
ATOM 686 C C . ARG A 1 90 ? -0.035 -25.119 18.253 1.00 57.16 90 ARG A C 1
ATOM 688 O O . ARG A 1 90 ? 0.083 -23.902 18.155 1.00 57.16 90 ARG A O 1
ATOM 695 N N . ARG A 1 91 ? -0.845 -25.688 19.152 1.00 56.03 91 ARG A N 1
ATOM 696 C CA . ARG A 1 91 ? -1.253 -24.977 20.373 1.00 56.03 91 ARG A CA 1
ATOM 697 C C . ARG A 1 91 ? 0.018 -24.779 21.203 1.00 56.03 91 ARG A C 1
ATOM 699 O O . ARG A 1 91 ? 0.566 -25.749 21.719 1.00 56.03 91 ARG A O 1
ATOM 706 N N . ALA A 1 92 ? 0.524 -23.549 21.243 1.00 47.28 92 ALA A N 1
ATOM 707 C CA . ALA A 1 92 ? 1.639 -23.202 22.115 1.00 47.28 92 ALA A CA 1
ATOM 708 C C . ALA A 1 92 ? 1.213 -23.406 23.589 1.00 47.28 92 ALA A C 1
ATOM 710 O O . ALA A 1 92 ? 0.079 -23.041 23.918 1.00 47.28 92 ALA A O 1
ATOM 711 N N . PRO A 1 93 ? 2.056 -24.040 24.426 1.00 59.19 93 PRO A N 1
ATOM 712 C CA . PRO A 1 93 ? 1.798 -24.226 25.853 1.00 59.19 93 PRO A CA 1
ATOM 713 C C . PRO A 1 93 ? 1.918 -22.922 26.650 1.00 59.19 93 PRO A C 1
ATOM 715 O O . PRO A 1 93 ? 2.682 -22.026 26.221 1.00 59.19 93 PRO A O 1
#

Secondary structure (DSSP, 8-state):
-HHHHHHHHHHHHH-GGGGTT--HHHHHHHHHHHHHHHHHHHHHHHHS--SPPPPPPTT----------SPP-GGGGSSGGGS-SS-TT----

Radius of gyratio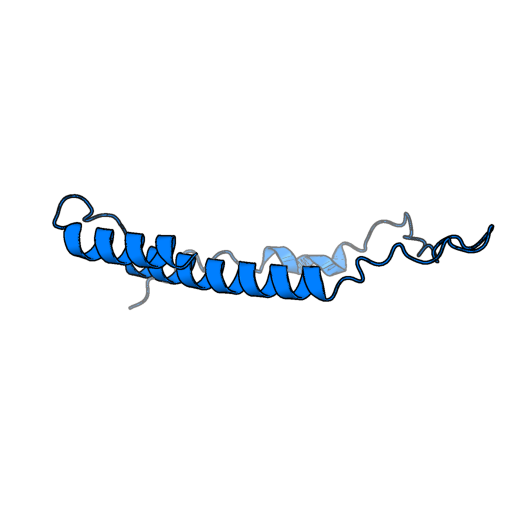n: 24.45 Å; chains: 1; bounding box: 37×46×61 Å

Organism: NCBI:txid1286094

Foldseek 3Di:
DVVLLVVLVVCVVVVPPVPVPDPSVVVNVVVVVVVVVVVVVVVVVVVPPPPPPPPDPVPPDPPDDDDDPDDDDCVVCPCVPVPDPPDPDPPDD

Sequence (93 aa):
MDDLVRTVDQVERRAGAELAGVDFRRVRMDTEHLRESVALLRAAATDTPTSPSPPAPPGARPELVTIPDTPYDRSLWTDSDDEGLGARDRRAP